Protein AF-A0AAV9X3Z9-F1 (afdb_monomer_lite)

Sequence (102 aa):
MYIRRRSIPSGPFNIVSVSSGLVLGLQQKPAPTPGTIVTVVAAESSTVKWQFNHQSADDYTIQLAGTNLYMAPVSLAVGGVVALSTMPVTWTVDVVSANTYR

Organism: NCBI:txid2528407

pLDDT: mean 82.37, std 13.94, range [37.0, 95.62]

Structure (mmCIF, N/CA/C/O backbone):
data_AF-A0AAV9X3Z9-F1
#
_entry.id   AF-A0AAV9X3Z9-F1
#
loop_
_atom_site.group_PDB
_atom_site.id
_atom_site.type_symbol
_atom_site.label_atom_id
_atom_site.label_alt_id
_atom_site.label_comp_id
_atom_site.label_asym_id
_atom_site.label_entity_id
_atom_site.label_seq_id
_atom_site.pdbx_PDB_ins_code
_atom_site.Cartn_x
_atom_site.Cartn_y
_atom_site.Cartn_z
_atom_site.occupancy
_atom_site.B_iso_or_equiv
_atom_site.auth_seq_id
_atom_site.auth_comp_id
_atom_site.auth_asym_id
_atom_site.auth_atom_id
_atom_site.pdbx_PDB_model_num
ATOM 1 N N . MET A 1 1 ? 26.561 0.496 -18.003 1.00 37.00 1 MET A N 1
ATOM 2 C CA . MET A 1 1 ? 25.192 -0.010 -18.246 1.00 37.00 1 MET A CA 1
ATOM 3 C C . MET A 1 1 ? 24.354 0.365 -17.035 1.00 37.00 1 MET A C 1
ATOM 5 O O . MET A 1 1 ? 24.580 -0.197 -15.976 1.00 37.00 1 MET A O 1
ATOM 9 N N . TYR A 1 2 ? 23.485 1.373 -17.134 1.00 38.62 2 TYR A N 1
ATOM 10 C CA . TYR A 1 2 ? 22.645 1.784 -16.005 1.00 38.62 2 TYR A CA 1
ATOM 11 C C . TYR A 1 2 ? 21.267 1.154 -16.167 1.00 38.62 2 TYR A C 1
ATOM 13 O O . TYR A 1 2 ? 20.530 1.488 -17.093 1.00 38.62 2 TYR A O 1
ATOM 21 N N . ILE A 1 3 ? 20.933 0.222 -15.280 1.00 43.94 3 ILE A N 1
ATOM 22 C CA . ILE A 1 3 ? 19.577 -0.303 -15.157 1.00 43.94 3 ILE A CA 1
ATOM 23 C C . ILE A 1 3 ? 18.760 0.828 -14.526 1.00 43.94 3 ILE A C 1
ATOM 25 O O . ILE A 1 3 ? 18.917 1.116 -13.341 1.00 43.94 3 ILE A O 1
ATOM 29 N N . ARG A 1 4 ? 17.924 1.521 -15.306 1.00 52.41 4 ARG A N 1
ATOM 30 C CA . ARG A 1 4 ? 16.926 2.425 -14.723 1.00 52.41 4 ARG A CA 1
ATOM 31 C C . ARG A 1 4 ? 15.905 1.551 -13.998 1.00 52.41 4 ARG A C 1
ATOM 33 O O . ARG A 1 4 ? 14.999 1.025 -14.641 1.00 52.41 4 ARG A O 1
ATOM 40 N N . ARG A 1 5 ? 16.048 1.375 -12.681 1.00 57.03 5 ARG A N 1
ATOM 41 C CA . ARG A 1 5 ? 14.919 0.932 -11.856 1.00 57.03 5 ARG A CA 1
ATOM 42 C C . ARG A 1 5 ? 13.821 1.975 -12.048 1.00 57.03 5 ARG A C 1
ATOM 44 O O . ARG A 1 5 ? 14.055 3.166 -11.849 1.00 57.03 5 ARG A O 1
ATOM 51 N N . ARG A 1 6 ? 12.668 1.558 -12.572 1.00 68.81 6 ARG A N 1
ATOM 52 C CA . ARG A 1 6 ? 11.528 2.456 -12.761 1.00 68.81 6 ARG A CA 1
ATOM 53 C C . ARG A 1 6 ? 10.874 2.633 -11.391 1.00 68.81 6 ARG A C 1
ATOM 55 O O . ARG A 1 6 ? 10.136 1.753 -10.962 1.00 68.81 6 ARG A O 1
ATOM 62 N N . SER A 1 7 ? 11.174 3.741 -10.721 1.00 78.94 7 SER A N 1
ATOM 63 C CA . SER A 1 7 ? 10.483 4.147 -9.498 1.00 78.94 7 SER A CA 1
ATOM 64 C C . SER A 1 7 ? 8.988 4.358 -9.764 1.00 78.94 7 SER A C 1
ATOM 66 O O . SER A 1 7 ? 8.581 4.669 -10.890 1.00 78.94 7 SER A O 1
ATOM 68 N N . ILE A 1 8 ? 8.165 4.168 -8.733 1.00 84.94 8 ILE A N 1
ATOM 69 C CA . ILE A 1 8 ? 6.749 4.536 -8.763 1.00 84.94 8 ILE A CA 1
ATOM 70 C C . ILE A 1 8 ? 6.700 6.070 -8.686 1.00 84.94 8 ILE A C 1
ATOM 72 O O . ILE A 1 8 ? 7.232 6.640 -7.734 1.00 84.94 8 ILE A O 1
ATOM 76 N N . PRO A 1 9 ? 6.114 6.778 -9.666 1.00 89.00 9 PRO A N 1
ATOM 77 C CA . PRO A 1 9 ? 5.916 8.219 -9.541 1.00 89.00 9 PRO A CA 1
ATOM 78 C C . PRO A 1 9 ? 5.059 8.527 -8.313 1.00 89.00 9 PRO A C 1
ATOM 80 O O . PRO A 1 9 ? 4.102 7.804 -8.052 1.00 89.00 9 PRO A O 1
ATOM 83 N N . SER A 1 10 ? 5.345 9.608 -7.585 1.00 91.75 10 SER A N 1
ATOM 84 C CA . SER A 1 10 ? 4.467 10.016 -6.484 1.00 91.75 10 SER A CA 1
ATOM 85 C C . SER A 1 10 ? 3.058 10.322 -7.003 1.00 91.75 10 SER A C 1
ATOM 87 O O . SER A 1 10 ? 2.901 11.026 -8.001 1.00 91.75 10 SER A O 1
ATOM 89 N N . G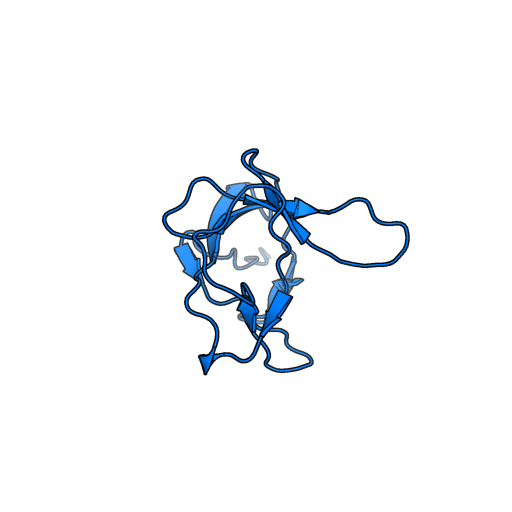LY A 1 11 ? 2.028 9.813 -6.329 1.00 93.81 11 GLY A N 1
ATOM 90 C CA . GLY A 1 11 ? 0.644 9.978 -6.769 1.00 93.81 11 GLY A CA 1
ATOM 91 C C . GLY A 1 11 ? -0.330 8.950 -6.190 1.00 93.81 11 GLY A C 1
ATOM 92 O O . GLY A 1 11 ? 0.083 8.044 -5.462 1.00 93.81 11 GLY A O 1
ATOM 93 N N . PRO A 1 12 ? -1.630 9.090 -6.503 1.00 94.31 12 PRO A N 1
ATOM 94 C CA . PRO A 1 12 ? -2.661 8.162 -6.066 1.00 94.31 12 PRO A CA 1
ATOM 95 C C . PRO A 1 12 ? -2.727 6.918 -6.965 1.00 94.31 12 PRO A C 1
ATOM 97 O O . PRO A 1 12 ? -2.881 7.019 -8.182 1.00 94.31 12 PRO A O 1
ATOM 100 N N . PHE A 1 13 ? -2.716 5.735 -6.353 1.00 91.88 13 PHE A N 1
ATOM 101 C CA . PHE A 1 13 ? -2.791 4.442 -7.032 1.00 91.88 13 PHE A CA 1
ATOM 102 C C . PHE A 1 13 ? -3.812 3.504 -6.384 1.00 91.88 13 PHE A C 1
ATOM 104 O O . PHE A 1 13 ? -4.172 3.634 -5.212 1.00 91.88 13 PHE A O 1
ATOM 111 N N . ASN A 1 14 ? -4.260 2.522 -7.165 1.00 91.25 14 ASN A N 1
ATOM 112 C CA . ASN A 1 14 ? -4.841 1.298 -6.624 1.00 91.25 14 ASN A CA 1
ATOM 113 C C . ASN A 1 14 ? -3.706 0.297 -6.400 1.00 91.25 14 ASN A C 1
ATOM 115 O O . ASN A 1 14 ? -2.893 0.097 -7.300 1.00 91.25 14 ASN A O 1
ATOM 119 N N . ILE A 1 15 ? -3.687 -0.364 -5.246 1.00 90.75 15 ILE A N 1
ATOM 120 C CA . ILE A 1 15 ? -2.805 -1.509 -5.010 1.00 90.75 15 ILE A CA 1
ATOM 121 C C . ILE A 1 15 ? -3.637 -2.760 -5.270 1.00 90.75 15 ILE A C 1
ATOM 123 O O . ILE A 1 15 ? -4.675 -2.944 -4.637 1.00 90.75 15 ILE A O 1
ATOM 127 N N . VAL A 1 16 ? -3.206 -3.592 -6.214 1.00 90.38 16 VAL A N 1
ATOM 128 C CA . VAL A 1 16 ? -3.915 -4.812 -6.619 1.00 90.38 16 VAL A CA 1
ATOM 129 C C . VAL A 1 16 ? -3.040 -6.013 -6.297 1.00 90.38 16 VAL A C 1
ATOM 131 O O . VAL A 1 16 ? -1.877 -6.068 -6.687 1.00 90.38 16 VAL A O 1
ATOM 134 N N . SER A 1 17 ? -3.599 -6.983 -5.584 1.00 88.69 17 SER A N 1
ATOM 135 C CA . SER A 1 17 ? -2.956 -8.267 -5.347 1.00 88.69 17 SER A CA 1
ATOM 136 C C . SER A 1 17 ? -2.833 -9.021 -6.670 1.00 88.69 17 SER A C 1
ATOM 138 O O . SER A 1 17 ? -3.834 -9.404 -7.271 1.00 88.69 17 SER A O 1
ATOM 140 N N . VAL A 1 18 ? -1.601 -9.276 -7.109 1.00 85.62 18 VAL A N 1
ATOM 141 C CA . VAL A 1 18 ? -1.327 -10.042 -8.338 1.00 85.62 18 VAL A CA 1
ATOM 142 C C . VAL A 1 18 ? -1.846 -11.482 -8.291 1.00 85.62 18 VAL A C 1
ATOM 144 O O . VAL A 1 18 ? -2.156 -12.038 -9.337 1.00 85.62 18 VAL A O 1
ATOM 147 N N . SER A 1 19 ? -1.969 -12.090 -7.107 1.00 86.69 19 SER A N 1
ATOM 148 C CA . SER A 1 19 ? -2.444 -13.474 -6.967 1.00 86.69 19 SER A CA 1
ATOM 149 C C . SER A 1 19 ? -3.965 -13.610 -7.004 1.00 86.69 19 SER A C 1
ATOM 151 O O . SER A 1 19 ? -4.465 -14.668 -7.375 1.00 86.69 19 SER A O 1
ATOM 153 N N . SER A 1 20 ? -4.702 -12.571 -6.604 1.00 86.94 20 SER A N 1
ATOM 154 C CA . SER A 1 20 ? -6.159 -12.645 -6.417 1.00 86.94 20 SER A CA 1
ATOM 155 C C . SER A 1 20 ? -6.957 -11.641 -7.247 1.00 86.94 20 SER A C 1
ATOM 157 O O . SER A 1 20 ? -8.171 -11.774 -7.354 1.00 86.94 20 SER A O 1
ATOM 159 N N . GLY A 1 21 ? -6.315 -10.609 -7.803 1.00 86.38 21 GLY A N 1
ATOM 160 C CA . GLY A 1 21 ? -6.992 -9.479 -8.445 1.00 86.38 21 GLY A CA 1
ATOM 161 C C . GLY A 1 21 ? -7.750 -8.565 -7.471 1.00 86.38 21 GLY A C 1
ATOM 162 O O . GLY A 1 21 ? -8.312 -7.556 -7.894 1.00 86.38 21 GLY A O 1
ATOM 163 N N . LEU A 1 22 ? -7.760 -8.886 -6.171 1.00 89.12 22 LEU A N 1
ATOM 164 C CA . LEU A 1 22 ? -8.374 -8.060 -5.136 1.00 89.12 2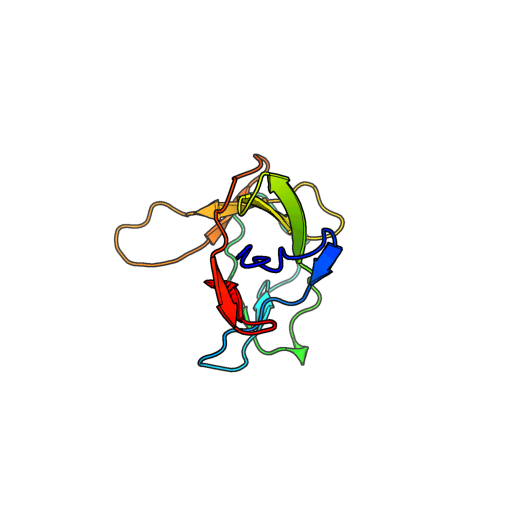2 LEU A CA 1
ATOM 165 C C . LEU A 1 22 ? -7.548 -6.803 -4.894 1.00 89.12 22 LEU A C 1
ATOM 167 O O . LEU A 1 22 ? -6.323 -6.805 -5.029 1.00 89.12 22 LEU A O 1
ATOM 171 N N . VAL A 1 23 ? -8.214 -5.727 -4.495 1.00 90.19 23 VAL A N 1
ATOM 172 C CA . VAL A 1 23 ? -7.555 -4.453 -4.218 1.00 90.19 23 VAL A CA 1
ATOM 173 C C . VAL A 1 23 ? -7.333 -4.284 -2.729 1.00 90.19 23 VAL A C 1
ATOM 175 O O . VAL A 1 23 ? -8.178 -4.649 -1.913 1.00 90.19 23 VAL A O 1
ATOM 178 N N . LEU A 1 24 ? -6.201 -3.695 -2.366 1.00 88.94 24 LEU A N 1
ATOM 179 C CA . LEU A 1 24 ? -5.960 -3.281 -0.997 1.00 88.94 24 LEU A CA 1
ATOM 180 C C . LEU A 1 24 ? -6.855 -2.077 -0.690 1.00 88.94 24 LEU A C 1
ATOM 182 O O . LEU A 1 24 ? -6.753 -1.029 -1.333 1.00 88.94 24 LEU A O 1
ATOM 186 N N . GLY A 1 25 ? -7.741 -2.232 0.281 1.00 88.50 25 GLY A N 1
ATOM 187 C CA . GLY A 1 25 ? -8.748 -1.246 0.626 1.00 88.50 25 GLY A CA 1
ATOM 188 C C . GLY A 1 25 ? -9.198 -1.335 2.078 1.00 88.50 25 GLY A C 1
ATOM 189 O O . GLY A 1 25 ? -8.535 -1.920 2.935 1.00 88.50 25 GLY A O 1
ATOM 190 N N . LEU A 1 26 ? -10.335 -0.709 2.361 1.00 83.75 26 LEU A N 1
ATOM 191 C CA . LEU A 1 26 ? -10.962 -0.702 3.679 1.00 83.75 26 LEU A CA 1
ATOM 192 C C . LEU A 1 26 ? -12.348 -1.334 3.556 1.00 83.75 26 LEU A C 1
ATOM 194 O O . LEU A 1 26 ? -13.098 -0.988 2.646 1.00 83.75 26 LEU A O 1
ATOM 198 N N . GLN A 1 27 ? -12.688 -2.254 4.460 1.00 69.25 27 GLN A N 1
ATOM 199 C CA . GLN A 1 27 ? -13.952 -2.990 4.385 1.00 69.25 27 GLN A CA 1
ATOM 200 C C . GLN A 1 27 ? -15.185 -2.153 4.765 1.00 69.25 27 GLN A C 1
ATOM 202 O O . GLN A 1 27 ? -16.292 -2.567 4.429 1.00 69.25 27 GLN A O 1
ATOM 207 N N . GLN A 1 28 ? -15.050 -1.007 5.454 1.00 62.34 28 GLN A N 1
ATOM 208 C CA . GLN A 1 28 ? -16.208 -0.255 5.961 1.00 62.34 28 GLN A CA 1
ATOM 209 C C . GLN A 1 28 ? -15.988 1.261 6.085 1.00 62.34 28 GLN A C 1
ATOM 211 O O . GLN A 1 28 ? -14.887 1.734 6.355 1.00 62.34 28 GLN A O 1
ATOM 216 N N . LYS A 1 29 ? -17.100 1.997 5.946 1.00 55.81 29 LYS A N 1
ATOM 217 C CA . LYS A 1 29 ? -17.312 3.373 6.424 1.00 55.81 29 LYS A CA 1
ATOM 218 C C . LYS A 1 29 ? -17.756 3.258 7.896 1.00 55.81 29 LYS A C 1
ATOM 220 O O . LYS A 1 29 ? -18.705 2.517 8.147 1.00 55.81 29 LYS A O 1
ATOM 225 N N . PRO A 1 30 ? -17.082 3.897 8.867 1.00 65.62 30 PRO A N 1
ATOM 226 C CA . PRO A 1 30 ? -16.894 5.347 8.955 1.00 65.62 30 PRO A CA 1
ATOM 227 C C . PRO A 1 30 ? -15.581 5.842 8.342 1.00 65.62 30 PRO A C 1
ATOM 229 O O . PRO A 1 30 ? -14.821 5.072 7.764 1.00 65.62 30 PRO A O 1
ATOM 232 N N . ALA A 1 31 ? -15.326 7.151 8.444 1.00 75.94 31 ALA A N 1
ATOM 233 C CA . ALA A 1 31 ? -14.025 7.708 8.093 1.00 75.94 31 ALA A CA 1
ATOM 234 C C . ALA A 1 31 ? -12.909 6.940 8.836 1.00 75.94 31 ALA A C 1
ATOM 236 O O . ALA A 1 31 ? -13.056 6.682 10.033 1.00 75.94 31 ALA A O 1
ATOM 237 N N . PRO A 1 32 ? -11.823 6.560 8.146 1.00 83.44 32 PRO A N 1
ATOM 238 C CA . PRO A 1 32 ? -10.768 5.764 8.748 1.00 83.44 32 PRO A CA 1
ATOM 239 C C . PRO A 1 32 ? -10.117 6.505 9.911 1.00 83.44 32 PRO A C 1
ATOM 241 O O . PRO A 1 32 ? -9.864 7.708 9.837 1.00 83.44 32 PRO A O 1
ATOM 244 N N . THR A 1 33 ? -9.823 5.767 10.974 1.00 88.50 33 THR A N 1
ATOM 245 C CA . THR A 1 33 ? -9.114 6.248 12.163 1.00 88.50 33 THR A CA 1
ATOM 246 C C . THR A 1 33 ? -7.774 5.524 12.316 1.00 88.50 33 THR A C 1
ATOM 248 O O . THR A 1 33 ? -7.563 4.465 11.711 1.00 88.50 33 THR A O 1
ATOM 251 N N . PRO A 1 34 ? -6.842 6.054 13.125 1.00 88.75 34 PRO A N 1
ATOM 252 C CA . PRO A 1 34 ? -5.637 5.317 13.491 1.00 88.75 34 PRO A CA 1
ATOM 253 C C . PRO A 1 34 ? -5.992 3.953 14.104 1.00 88.75 34 PRO A C 1
ATOM 255 O O . PRO A 1 34 ? -6.926 3.848 14.895 1.00 88.75 34 PRO A O 1
ATOM 258 N N . GLY A 1 35 ? -5.263 2.909 13.715 1.00 85.94 35 GLY A N 1
ATOM 259 C CA . GLY A 1 35 ? -5.528 1.517 14.079 1.00 85.94 35 GLY A CA 1
ATOM 260 C C . GLY A 1 35 ? -6.498 0.783 13.147 1.00 85.94 35 GLY A C 1
ATOM 261 O O . GLY A 1 35 ? -6.643 -0.429 13.280 1.00 85.94 35 GLY A O 1
ATOM 262 N N . THR A 1 36 ? -7.130 1.467 12.183 1.00 87.25 36 THR A N 1
ATOM 263 C CA . THR A 1 36 ? -7.993 0.803 11.190 1.00 87.25 36 THR A CA 1
ATOM 264 C C . THR A 1 36 ? -7.183 -0.221 10.402 1.00 87.25 36 THR A C 1
ATOM 266 O O . THR A 1 36 ? -6.161 0.122 9.805 1.00 87.25 36 THR A O 1
ATOM 269 N N . ILE A 1 37 ? -7.658 -1.465 10.379 1.00 86.75 37 ILE A N 1
ATOM 270 C CA . ILE A 1 37 ? -7.024 -2.552 9.639 1.00 86.75 37 ILE A CA 1
ATOM 271 C C . ILE A 1 37 ? -7.292 -2.394 8.143 1.00 86.75 37 ILE A C 1
ATOM 273 O O . ILE A 1 37 ? -8.431 -2.201 7.710 1.00 86.75 37 ILE A O 1
ATOM 277 N N . VAL A 1 38 ? -6.231 -2.504 7.351 1.00 87.31 38 VAL A N 1
ATOM 278 C CA . VAL A 1 38 ? -6.311 -2.536 5.894 1.00 87.31 38 VAL A CA 1
ATOM 279 C C . VAL A 1 38 ? -6.549 -3.974 5.451 1.00 87.31 38 VAL A C 1
ATOM 281 O O . VAL A 1 38 ? -5.936 -4.909 5.960 1.00 87.31 38 VAL A O 1
ATOM 284 N N . THR A 1 39 ? -7.451 -4.162 4.495 1.00 86.12 39 THR A N 1
ATOM 285 C CA . THR A 1 39 ? -7.893 -5.487 4.041 1.00 86.12 39 THR A CA 1
ATOM 286 C C . THR A 1 39 ? -7.846 -5.566 2.523 1.00 86.12 39 THR A C 1
ATOM 288 O O . THR A 1 39 ? -7.785 -4.546 1.840 1.00 86.12 39 THR A O 1
ATOM 291 N N . VAL A 1 40 ? -7.866 -6.775 1.968 1.00 85.81 40 VAL A N 1
ATOM 292 C CA . VAL A 1 40 ? -8.104 -6.962 0.533 1.00 85.81 40 VAL A CA 1
ATOM 293 C C . VAL A 1 40 ? -9.603 -7.091 0.286 1.00 85.81 40 VAL A C 1
ATOM 295 O O . VAL A 1 40 ? -10.287 -7.867 0.949 1.00 85.81 40 VAL A O 1
ATOM 298 N N . VAL A 1 41 ? -10.120 -6.306 -0.651 1.00 85.06 41 VAL A N 1
ATOM 299 C CA . VAL A 1 41 ? -11.545 -6.236 -0.994 1.00 85.06 41 VAL A CA 1
ATOM 300 C C . VAL A 1 41 ? -11.731 -6.344 -2.506 1.00 85.06 41 VAL A C 1
ATOM 302 O O . VAL A 1 41 ? -10.779 -6.203 -3.277 1.00 85.06 41 VAL A O 1
ATOM 305 N N . ALA A 1 42 ? -12.962 -6.589 -2.955 1.00 83.88 42 ALA A N 1
ATOM 306 C CA . ALA A 1 42 ? -13.283 -6.502 -4.376 1.00 83.88 42 ALA A CA 1
ATOM 307 C C . ALA A 1 42 ? -13.038 -5.071 -4.892 1.00 83.88 42 ALA A C 1
ATOM 309 O O . ALA A 1 42 ? -13.317 -4.098 -4.189 1.00 83.88 42 ALA A O 1
ATOM 310 N N . ALA A 1 43 ? -12.530 -4.940 -6.124 1.00 77.81 43 ALA A N 1
ATOM 311 C CA . ALA A 1 43 ? -12.172 -3.648 -6.720 1.00 77.81 43 ALA A CA 1
ATOM 312 C C . ALA A 1 43 ? -13.328 -2.637 -6.696 1.00 77.81 43 ALA A C 1
ATOM 314 O O . ALA A 1 43 ? -13.131 -1.469 -6.376 1.00 77.81 43 ALA A O 1
ATOM 315 N N . GLU A 1 44 ? -14.537 -3.119 -6.970 1.00 77.00 44 GLU A N 1
ATOM 316 C CA . GLU A 1 44 ? -15.780 -2.345 -7.015 1.00 77.00 44 GLU A CA 1
ATOM 317 C C . GLU A 1 44 ? -16.229 -1.855 -5.631 1.00 77.00 44 GLU A C 1
ATOM 319 O O . GLU A 1 44 ? -16.959 -0.875 -5.513 1.00 77.00 44 GLU A O 1
ATOM 324 N N . SER A 1 45 ? -15.780 -2.531 -4.570 1.00 74.88 45 SER A N 1
ATOM 325 C CA . SER A 1 45 ? -16.109 -2.205 -3.181 1.00 74.88 45 SER A CA 1
ATOM 326 C C . SER A 1 45 ? -15.101 -1.250 -2.538 1.00 74.88 45 SER A C 1
ATOM 328 O O . SER A 1 45 ? -15.347 -0.761 -1.438 1.00 74.88 45 SER A O 1
ATOM 330 N N . SER A 1 46 ? -13.969 -0.977 -3.196 1.00 77.00 46 SER A N 1
ATOM 331 C CA . SER A 1 46 ? -12.956 -0.056 -2.685 1.00 77.00 46 SER A CA 1
ATOM 332 C C . SER A 1 46 ? -13.155 1.347 -3.236 1.00 77.00 46 SER A C 1
ATOM 334 O O . SER A 1 46 ? -13.023 1.597 -4.433 1.00 77.00 46 SER A O 1
ATOM 336 N N . THR A 1 47 ? -13.388 2.300 -2.340 1.00 76.06 47 THR A N 1
ATOM 337 C CA . THR A 1 47 ? -13.409 3.730 -2.673 1.00 76.06 47 THR A CA 1
ATOM 338 C C . THR A 1 47 ? -12.090 4.426 -2.341 1.00 76.06 47 THR A C 1
ATOM 340 O O . THR A 1 47 ? -12.012 5.651 -2.419 1.00 76.06 47 THR A O 1
ATOM 343 N N . VAL A 1 48 ? -11.063 3.681 -1.918 1.00 86.62 48 VAL A N 1
ATOM 344 C CA . VAL A 1 48 ? -9.805 4.268 -1.448 1.00 86.62 48 VAL A CA 1
ATOM 345 C C . VAL A 1 48 ? -8.744 4.302 -2.538 1.00 86.62 48 VAL A C 1
ATOM 347 O O . VAL A 1 48 ? -8.653 3.416 -3.386 1.00 86.62 48 VAL A O 1
ATOM 350 N N . LYS A 1 49 ? -7.908 5.337 -2.481 1.00 91.50 49 LYS A N 1
ATOM 351 C CA . LYS A 1 49 ? -6.667 5.440 -3.246 1.00 91.50 49 LYS A CA 1
ATOM 352 C C . LYS A 1 49 ? -5.503 5.518 -2.275 1.00 91.50 49 LYS A C 1
ATOM 354 O O . LYS A 1 49 ? -5.614 6.147 -1.224 1.00 91.50 49 LYS A O 1
ATOM 359 N N . TRP A 1 50 ? -4.389 4.910 -2.650 1.00 92.81 50 TRP A N 1
ATOM 360 C CA . TRP A 1 50 ? -3.147 4.969 -1.897 1.00 92.81 50 TRP A CA 1
ATOM 361 C C . TRP A 1 50 ? -2.225 5.979 -2.547 1.00 92.81 50 TRP A C 1
ATOM 363 O O . TRP A 1 50 ? -1.846 5.836 -3.705 1.00 92.81 50 TRP A O 1
ATOM 373 N N . GLN A 1 51 ? -1.898 7.020 -1.806 1.00 95.62 51 GLN A N 1
ATOM 374 C CA . GLN A 1 51 ? -0.925 8.013 -2.192 1.00 95.62 51 GLN A CA 1
ATOM 375 C C . GLN A 1 51 ? 0.475 7.460 -1.900 1.00 95.62 51 GLN A C 1
ATOM 377 O O . GLN A 1 51 ? 0.853 7.292 -0.740 1.00 95.62 51 GLN A O 1
ATOM 382 N N . PHE A 1 52 ? 1.235 7.176 -2.955 1.00 95.00 52 PHE A N 1
ATOM 383 C CA . PHE A 1 52 ? 2.658 6.870 -2.855 1.00 95.00 52 PHE A CA 1
ATOM 384 C C . PHE A 1 52 ? 3.430 8.182 -2.855 1.00 95.00 52 PHE A C 1
ATOM 386 O O . PHE A 1 52 ? 3.269 9.001 -3.760 1.00 95.00 52 PHE A O 1
ATOM 393 N N . ASN A 1 53 ? 4.277 8.381 -1.852 1.00 94.25 53 ASN A N 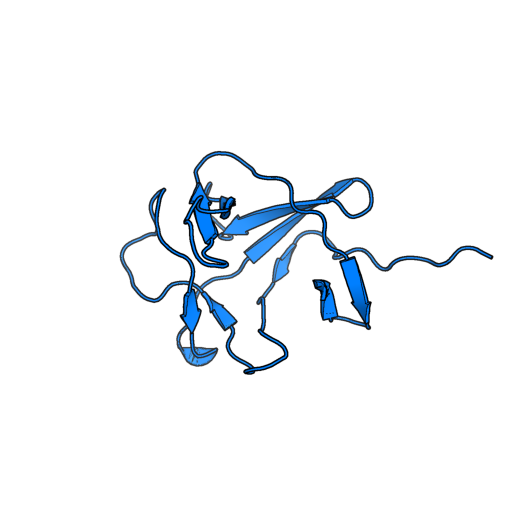1
ATOM 394 C CA . ASN A 1 53 ? 5.145 9.545 -1.755 1.00 94.25 53 ASN A CA 1
ATOM 395 C C . ASN A 1 53 ? 6.595 9.064 -1.754 1.00 94.25 53 ASN A C 1
ATOM 397 O O . ASN A 1 53 ? 7.086 8.563 -0.737 1.00 94.25 53 ASN A O 1
ATOM 401 N N . HIS A 1 54 ? 7.264 9.214 -2.898 1.00 92.19 54 HIS A N 1
ATOM 402 C CA . HIS A 1 54 ? 8.682 8.893 -3.056 1.00 92.19 54 HIS A CA 1
ATOM 403 C C . HIS A 1 54 ? 9.526 9.705 -2.069 1.00 92.19 54 HIS A C 1
ATOM 405 O O . HIS A 1 54 ? 9.368 10.922 -1.985 1.00 92.19 54 HIS A O 1
ATOM 411 N N . GLN A 1 55 ? 10.378 9.025 -1.303 1.00 91.19 55 GLN A N 1
ATOM 412 C CA . GLN A 1 55 ? 11.294 9.653 -0.348 1.00 91.19 55 GLN A CA 1
ATOM 413 C C . GLN A 1 55 ? 12.709 9.708 -0.930 1.00 91.19 55 GLN A C 1
ATOM 415 O O . GLN A 1 55 ? 13.314 10.773 -1.034 1.00 91.19 55 GLN A O 1
ATOM 420 N N . SER A 1 56 ? 13.235 8.556 -1.340 1.00 86.50 56 SER A N 1
ATOM 421 C CA . SER A 1 56 ? 14.575 8.393 -1.908 1.00 86.50 56 SER A CA 1
ATOM 422 C C . SER A 1 56 ? 14.658 7.030 -2.594 1.00 86.50 56 SER A C 1
ATOM 424 O O . SER A 1 56 ? 13.922 6.135 -2.219 1.00 86.50 56 SER A O 1
ATOM 426 N N . ALA A 1 57 ? 15.522 6.855 -3.603 1.00 82.88 57 ALA A N 1
ATOM 427 C CA . ALA A 1 57 ? 15.774 5.566 -4.276 1.00 82.88 57 ALA A CA 1
ATOM 428 C C . ALA A 1 57 ? 14.514 4.681 -4.470 1.00 82.88 57 ALA A C 1
ATOM 430 O O . ALA A 1 57 ? 13.707 4.985 -5.353 1.00 82.88 57 ALA A O 1
ATOM 431 N N . ASP A 1 58 ? 14.347 3.661 -3.620 1.00 86.00 58 ASP A N 1
ATOM 432 C CA . ASP A 1 58 ? 13.250 2.683 -3.610 1.00 86.00 58 ASP A CA 1
ATOM 433 C C . ASP A 1 58 ? 12.331 2.817 -2.366 1.00 86.00 58 ASP A C 1
ATOM 435 O O . ASP A 1 58 ? 11.476 1.970 -2.126 1.00 86.00 58 ASP A O 1
ATOM 439 N N . ASP A 1 59 ? 12.475 3.889 -1.587 1.00 91.75 59 ASP A N 1
ATOM 440 C CA . ASP A 1 59 ? 11.765 4.154 -0.337 1.00 91.75 59 ASP A CA 1
ATOM 441 C C . ASP A 1 59 ? 10.561 5.091 -0.533 1.00 91.75 59 ASP A C 1
ATOM 443 O O . ASP A 1 59 ? 10.650 6.168 -1.138 1.00 91.75 59 ASP A O 1
ATOM 447 N N . TYR A 1 60 ? 9.422 4.699 0.039 1.00 94.06 60 TYR A N 1
ATOM 448 C CA . TYR A 1 60 ? 8.142 5.392 -0.078 1.00 94.06 60 TYR A CA 1
ATOM 449 C C . TYR A 1 60 ? 7.440 5.483 1.267 1.00 94.06 60 TYR A C 1
ATOM 451 O O . TYR A 1 60 ? 7.452 4.541 2.053 1.00 94.06 60 TYR A O 1
ATOM 459 N N . THR A 1 61 ? 6.723 6.578 1.495 1.00 95.44 61 THR A N 1
ATOM 460 C CA . THR A 1 61 ? 5.608 6.546 2.446 1.00 95.44 61 THR A CA 1
ATOM 461 C C . THR A 1 61 ? 4.326 6.262 1.675 1.00 95.44 61 THR A C 1
ATOM 463 O O . THR A 1 61 ? 4.124 6.772 0.569 1.00 95.44 61 THR A O 1
ATOM 466 N N . ILE A 1 62 ? 3.471 5.413 2.243 1.00 95.19 62 ILE A N 1
ATOM 467 C CA . ILE A 1 62 ? 2.197 5.024 1.637 1.00 95.19 62 ILE A CA 1
ATOM 468 C C . ILE A 1 62 ? 1.087 5.571 2.521 1.00 95.19 62 ILE A C 1
ATOM 470 O O . ILE A 1 62 ? 0.955 5.190 3.682 1.00 95.19 62 ILE A O 1
ATOM 474 N N . GLN A 1 63 ? 0.305 6.487 1.972 1.00 95.12 63 GLN A N 1
ATOM 475 C CA . GLN A 1 63 ? -0.723 7.241 2.677 1.00 95.12 63 GLN A CA 1
ATOM 476 C C . GLN A 1 63 ? -2.093 6.919 2.088 1.00 95.12 63 GLN A C 1
ATOM 478 O O . GLN A 1 63 ? -2.232 6.704 0.887 1.00 95.12 63 GLN A O 1
ATOM 483 N N . LEU A 1 64 ? -3.134 6.909 2.909 1.00 92.81 64 LEU A N 1
ATOM 484 C CA . LEU A 1 64 ? -4.494 6.918 2.397 1.00 92.81 64 LEU A CA 1
ATOM 485 C C . LEU A 1 64 ? -4.786 8.309 1.811 1.00 92.81 64 LEU A C 1
ATOM 487 O O . LEU A 1 64 ? -4.770 9.311 2.532 1.00 92.81 64 LEU A O 1
ATOM 491 N N . ALA A 1 65 ? -5.042 8.373 0.504 1.00 92.31 65 ALA A N 1
ATOM 492 C CA . ALA A 1 65 ? -5.154 9.629 -0.231 1.00 92.31 65 ALA A CA 1
ATOM 493 C C . ALA A 1 65 ? -6.224 10.556 0.371 1.00 92.31 65 ALA A C 1
ATOM 495 O O . ALA A 1 65 ? -7.347 10.137 0.650 1.00 92.31 65 ALA A O 1
ATOM 496 N N . GLY A 1 66 ? -5.865 11.829 0.562 1.00 89.44 66 GLY A N 1
ATOM 497 C CA . GLY A 1 66 ? -6.750 12.838 1.153 1.00 89.44 66 GLY A CA 1
ATOM 498 C C . GLY A 1 66 ? -6.874 12.782 2.681 1.00 89.44 66 GLY A C 1
ATOM 499 O O . GLY A 1 66 ? -7.687 13.509 3.243 1.00 89.44 66 GLY A O 1
ATOM 500 N N . THR A 1 67 ? -6.082 11.954 3.367 1.00 91.06 67 THR A N 1
ATOM 501 C CA . THR A 1 67 ? -6.059 11.854 4.839 1.00 91.06 67 THR A CA 1
ATOM 502 C C . THR A 1 67 ? -4.632 11.956 5.366 1.00 91.06 67 THR A C 1
ATOM 504 O O . THR A 1 67 ? -3.705 11.757 4.600 1.00 91.06 67 THR A O 1
ATOM 507 N N . ASN A 1 68 ? -4.425 12.166 6.669 1.00 92.88 68 ASN A N 1
ATOM 508 C CA . ASN A 1 68 ? -3.091 12.112 7.300 1.00 92.88 68 ASN A CA 1
ATOM 509 C C . ASN A 1 68 ? -2.758 10.720 7.869 1.00 92.88 68 ASN A C 1
ATOM 511 O O . ASN A 1 68 ? -2.059 10.611 8.875 1.00 92.88 68 ASN A O 1
ATOM 515 N N . LEU A 1 69 ? -3.312 9.665 7.266 1.00 93.00 69 LEU A N 1
ATOM 516 C CA . LEU A 1 69 ? -3.137 8.289 7.716 1.00 93.00 69 LEU A CA 1
ATOM 517 C C . LEU A 1 69 ? -2.212 7.520 6.777 1.00 93.00 69 LEU A C 1
ATOM 519 O O . LEU A 1 69 ? -2.419 7.500 5.566 1.00 93.00 69 LEU A O 1
ATOM 523 N N . TYR A 1 70 ? -1.223 6.853 7.354 1.00 94.12 70 TYR A N 1
ATOM 524 C CA . TYR A 1 70 ? -0.188 6.093 6.669 1.00 94.12 70 TYR A CA 1
ATOM 525 C C . TYR A 1 70 ? -0.333 4.606 6.939 1.00 94.12 70 TYR A C 1
ATOM 527 O O . TYR A 1 70 ? -0.740 4.195 8.023 1.00 94.12 70 TYR A O 1
ATOM 535 N N . MET A 1 71 ? 0.031 3.794 5.958 1.00 92.25 71 MET A N 1
ATOM 536 C CA . MET A 1 71 ? 0.133 2.355 6.121 1.00 92.25 71 MET A CA 1
ATOM 537 C C . MET A 1 71 ? 1.311 2.021 7.034 1.00 92.25 71 MET A C 1
ATOM 539 O O . MET A 1 71 ? 2.440 2.431 6.771 1.00 92.25 71 MET A O 1
ATOM 543 N N . ALA A 1 72 ? 1.046 1.251 8.082 1.00 90.75 72 ALA A N 1
ATOM 544 C CA . ALA A 1 72 ? 2.027 0.815 9.059 1.00 90.75 72 ALA A CA 1
ATOM 545 C C . ALA A 1 72 ? 1.895 -0.694 9.317 1.00 90.75 72 ALA A C 1
ATOM 547 O O . ALA A 1 72 ? 0.778 -1.220 9.314 1.00 90.75 72 ALA A O 1
ATOM 548 N N . PRO A 1 73 ? 3.009 -1.406 9.552 1.00 86.69 73 PRO A N 1
ATOM 549 C CA . PRO A 1 73 ? 2.958 -2.810 9.931 1.00 86.69 73 PRO A CA 1
ATOM 550 C C . PRO A 1 73 ? 2.297 -2.964 11.305 1.00 86.69 73 PRO A C 1
ATOM 552 O O . PRO A 1 73 ? 2.564 -2.188 12.223 1.00 86.69 73 PRO A O 1
ATOM 555 N N . VAL A 1 74 ? 1.459 -3.988 11.467 1.00 79.69 74 VAL A N 1
ATOM 556 C CA . VAL A 1 74 ? 0.962 -4.395 12.785 1.00 79.69 74 VAL A CA 1
ATOM 557 C C . VAL A 1 74 ? 1.879 -5.493 13.312 1.00 79.69 74 VAL A C 1
ATOM 559 O O . VAL A 1 74 ? 2.088 -6.506 12.645 1.00 79.69 74 VAL A O 1
ATOM 562 N N . SER A 1 75 ? 2.427 -5.323 14.517 1.00 62.56 75 SER A N 1
ATOM 563 C CA . SER A 1 75 ? 3.171 -6.393 15.183 1.00 62.56 75 SER A CA 1
ATOM 564 C C . SER A 1 75 ? 2.198 -7.482 15.653 1.00 62.56 75 SER A C 1
ATOM 566 O O . SER A 1 75 ? 1.674 -7.419 16.764 1.00 62.56 75 SER A O 1
ATOM 568 N N . LEU A 1 76 ? 1.924 -8.479 14.814 1.00 52.28 76 LEU A N 1
ATOM 569 C CA . LEU A 1 76 ? 1.209 -9.692 15.213 1.00 52.28 76 LEU A CA 1
ATOM 570 C C . LEU A 1 76 ? 2.069 -10.922 14.937 1.00 52.28 76 LEU A C 1
ATOM 572 O O . LEU A 1 76 ? 2.794 -10.985 13.947 1.00 52.28 76 LEU A O 1
ATOM 576 N N . ALA A 1 77 ? 1.959 -11.910 15.825 1.00 46.44 77 ALA A N 1
ATOM 577 C CA . ALA A 1 77 ? 2.768 -13.128 15.824 1.00 46.44 77 ALA A CA 1
ATOM 578 C C . ALA A 1 77 ? 2.561 -14.026 14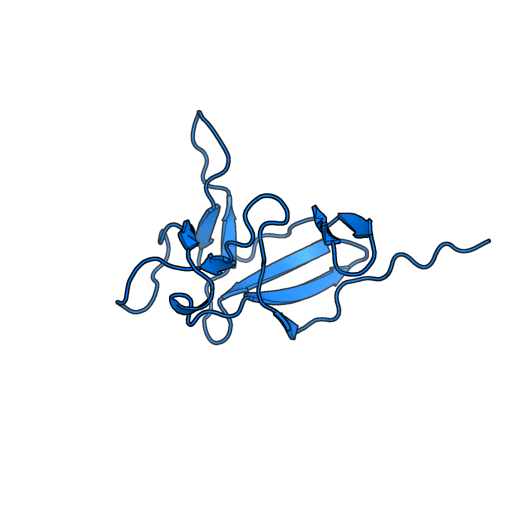.585 1.00 46.44 77 ALA A C 1
ATOM 580 O O . ALA A 1 77 ? 3.348 -14.942 14.366 1.00 46.44 77 ALA A O 1
ATOM 581 N N . VAL A 1 78 ? 1.529 -13.776 13.768 1.00 41.41 78 VAL A N 1
ATOM 582 C CA . VAL A 1 78 ? 1.241 -14.531 12.542 1.00 41.41 78 VAL A CA 1
ATOM 583 C C . VAL A 1 78 ? 0.742 -13.578 11.450 1.00 41.41 78 VAL A C 1
ATOM 585 O O . VAL A 1 78 ? -0.438 -13.261 11.391 1.00 41.41 78 VAL A O 1
ATOM 588 N N . GLY A 1 79 ? 1.657 -13.142 10.580 1.00 47.28 79 GLY A N 1
ATOM 589 C CA . GLY A 1 79 ? 1.361 -12.709 9.208 1.00 47.28 79 GLY A CA 1
ATOM 590 C C . GLY A 1 79 ? 0.702 -11.337 8.990 1.00 47.28 79 GLY A C 1
ATOM 591 O O . GLY A 1 79 ? -0.481 -11.149 9.230 1.00 47.28 79 GLY A O 1
ATOM 592 N N . GLY A 1 80 ? 1.456 -10.427 8.362 1.00 56.91 80 GLY A N 1
ATOM 593 C CA . GLY A 1 80 ? 1.017 -9.680 7.170 1.00 56.91 80 GLY A CA 1
ATOM 594 C C . GLY A 1 80 ? -0.111 -8.648 7.273 1.00 56.91 80 GLY A C 1
ATOM 595 O O . GLY A 1 80 ? -0.567 -8.183 6.231 1.00 56.91 80 GLY A O 1
ATOM 596 N N . VAL A 1 81 ? -0.576 -8.276 8.465 1.00 72.56 81 VAL A N 1
ATOM 597 C CA . VAL A 1 81 ? -1.609 -7.238 8.598 1.00 72.56 81 VAL A CA 1
ATOM 598 C C . VAL A 1 81 ? -0.961 -5.854 8.669 1.00 72.56 81 VAL A C 1
ATOM 600 O O . VAL A 1 81 ? -0.049 -5.622 9.464 1.00 72.56 81 VAL A O 1
ATOM 603 N N . VAL A 1 82 ? -1.453 -4.920 7.852 1.00 85.69 82 VAL A N 1
ATOM 604 C CA . VAL A 1 82 ? -1.117 -3.493 7.942 1.00 85.69 82 VAL A CA 1
ATOM 605 C C . VAL A 1 82 ? -2.315 -2.708 8.468 1.00 85.69 82 VAL A C 1
ATOM 607 O O . VAL A 1 82 ? -3.469 -3.027 8.175 1.00 85.69 82 VAL A O 1
ATOM 610 N N . ALA A 1 83 ? -2.041 -1.684 9.264 1.00 89.25 83 ALA A N 1
ATOM 611 C CA . ALA A 1 83 ? -3.034 -0.774 9.812 1.00 89.25 83 ALA A CA 1
ATOM 612 C C . ALA A 1 83 ? -2.718 0.665 9.412 1.00 89.25 83 ALA A C 1
ATOM 614 O O . ALA A 1 83 ? -1.635 0.975 8.915 1.00 89.25 83 ALA A O 1
ATOM 615 N N . LEU A 1 84 ? -3.675 1.555 9.643 1.00 91.00 84 LEU A N 1
ATOM 616 C CA . LEU A 1 84 ? -3.483 2.986 9.478 1.00 91.00 84 LEU A CA 1
ATOM 617 C C . LEU A 1 84 ? -2.850 3.608 10.729 1.00 91.00 84 LEU A C 1
ATOM 619 O O . LEU A 1 84 ? -3.270 3.339 11.850 1.00 91.00 84 LEU A O 1
ATOM 623 N N . SER A 1 85 ? -1.869 4.481 10.540 1.00 91.25 85 SER A N 1
ATOM 624 C CA . SER A 1 85 ? -1.156 5.213 11.589 1.00 91.25 85 SER A CA 1
ATOM 625 C C . SER A 1 85 ? -1.113 6.702 11.263 1.00 91.25 85 SER A C 1
ATOM 627 O O . SER A 1 85 ? -1.137 7.088 10.101 1.00 91.25 85 SER A O 1
ATOM 629 N N . THR A 1 86 ? -1.017 7.561 12.273 1.00 92.44 86 THR A N 1
ATOM 630 C CA . THR A 1 86 ? -0.736 8.993 12.066 1.00 92.44 86 THR A CA 1
ATOM 631 C C . THR A 1 86 ? 0.742 9.272 11.805 1.00 92.44 86 THR A C 1
ATOM 633 O O . THR A 1 86 ? 1.092 10.372 11.384 1.00 92.44 86 THR A O 1
ATOM 636 N N . MET A 1 87 ? 1.614 8.295 12.059 1.00 91.06 87 MET A N 1
ATOM 637 C CA . MET A 1 87 ? 3.048 8.416 11.828 1.00 91.06 87 MET A CA 1
ATOM 638 C C . MET A 1 87 ? 3.403 7.868 10.443 1.00 91.06 87 MET A C 1
ATOM 640 O O . MET A 1 87 ? 3.019 6.735 10.137 1.00 91.06 87 MET A O 1
ATOM 644 N N . PRO A 1 88 ? 4.143 8.626 9.615 1.00 91.50 88 PRO A N 1
ATOM 645 C CA . PRO A 1 88 ? 4.636 8.119 8.346 1.00 91.50 88 PRO A CA 1
ATOM 646 C C . PRO A 1 88 ? 5.602 6.959 8.584 1.00 91.50 88 PRO A C 1
ATOM 648 O O . PRO A 1 88 ? 6.518 7.051 9.400 1.00 91.50 88 PRO A O 1
ATOM 651 N N . VAL A 1 89 ? 5.389 5.871 7.849 1.00 91.19 89 VAL A N 1
ATOM 652 C CA . VAL A 1 89 ? 6.274 4.706 7.831 1.00 91.19 89 VAL A CA 1
ATOM 653 C C . VAL A 1 89 ? 6.862 4.581 6.437 1.00 91.19 89 VAL A C 1
ATOM 655 O O . VAL A 1 89 ? 6.136 4.656 5.442 1.00 91.19 89 VAL A O 1
ATOM 658 N N . THR A 1 90 ? 8.178 4.406 6.383 1.00 92.88 90 THR A N 1
ATOM 659 C CA . THR A 1 90 ? 8.905 4.187 5.136 1.00 92.88 90 THR A CA 1
ATOM 660 C C . THR A 1 90 ? 8.873 2.709 4.773 1.00 92.88 90 THR A C 1
ATOM 662 O O . THR A 1 90 ? 9.215 1.851 5.584 1.00 92.88 90 THR A O 1
ATOM 665 N N . TRP A 1 91 ? 8.477 2.438 3.538 1.00 90.88 91 TRP A N 1
ATOM 666 C CA . TRP A 1 91 ? 8.456 1.131 2.908 1.00 90.88 91 TRP A CA 1
ATOM 667 C C . TRP A 1 91 ? 9.451 1.128 1.759 1.00 90.88 91 TRP A C 1
ATOM 669 O O . TRP A 1 91 ? 9.391 2.003 0.895 1.00 90.88 91 TRP A O 1
ATOM 679 N N . THR A 1 92 ? 10.326 0.132 1.726 1.00 90.94 92 THR A N 1
ATOM 680 C CA . THR A 1 92 ? 11.141 -0.141 0.544 1.00 90.94 92 THR A CA 1
ATOM 681 C C . THR A 1 92 ? 10.306 -0.965 -0.428 1.00 90.94 92 THR A C 1
ATOM 683 O O . THR A 1 92 ? 9.752 -1.993 -0.043 1.00 90.94 92 THR A O 1
ATOM 686 N N . VAL A 1 93 ? 10.185 -0.496 -1.666 1.00 87.12 93 VAL A N 1
ATOM 687 C CA . VAL A 1 93 ? 9.359 -1.111 -2.707 1.00 87.12 93 VAL A CA 1
ATOM 688 C C . VAL A 1 93 ? 10.256 -1.602 -3.835 1.00 87.12 93 VAL A C 1
ATOM 690 O O . VAL A 1 93 ? 10.875 -0.813 -4.550 1.00 87.12 93 VAL A O 1
ATOM 693 N N . ASP A 1 94 ? 10.286 -2.917 -4.030 1.00 87.50 94 ASP A N 1
ATOM 694 C CA . ASP A 1 94 ? 11.093 -3.561 -5.061 1.00 87.50 94 ASP A CA 1
ATOM 695 C C . ASP A 1 94 ? 10.308 -3.676 -6.373 1.00 87.50 94 ASP A C 1
ATOM 697 O O . ASP A 1 94 ? 9.188 -4.188 -6.414 1.00 87.50 94 ASP A O 1
ATOM 701 N N . VAL A 1 95 ? 10.925 -3.285 -7.491 1.00 83.81 95 VAL A N 1
ATOM 702 C CA . VAL A 1 95 ? 10.350 -3.495 -8.829 1.00 83.81 95 VAL A CA 1
ATOM 703 C C . VAL A 1 95 ? 10.560 -4.943 -9.265 1.00 83.81 95 VAL A C 1
ATOM 705 O O . VAL A 1 95 ? 11.696 -5.377 -9.458 1.00 83.81 95 VAL A O 1
ATOM 708 N N . VAL A 1 96 ? 9.469 -5.677 -9.486 1.00 84.50 96 VAL A N 1
ATOM 709 C CA . VAL A 1 96 ? 9.506 -7.056 -10.002 1.00 84.50 96 VAL A CA 1
ATOM 710 C C . VAL A 1 96 ? 9.365 -7.061 -11.525 1.00 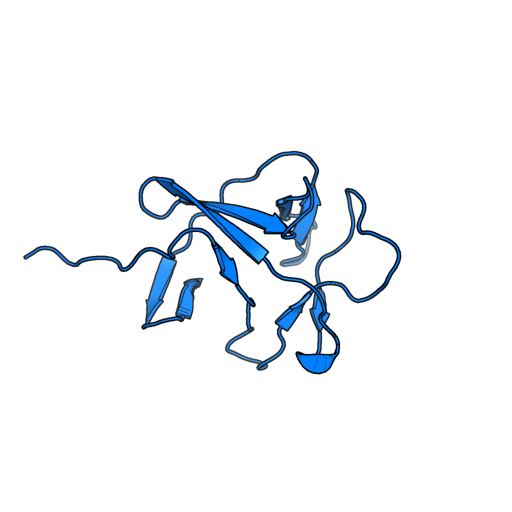84.50 96 VAL A C 1
ATOM 712 O O . VAL A 1 96 ? 10.139 -7.704 -12.230 1.00 84.50 96 VAL A O 1
ATOM 715 N N . SER A 1 97 ? 8.396 -6.308 -12.048 1.00 81.50 97 SER A N 1
ATOM 716 C CA . SER A 1 97 ? 8.185 -6.096 -13.484 1.00 81.50 97 SER A CA 1
ATOM 717 C C . SER A 1 97 ? 7.472 -4.765 -13.726 1.00 81.50 97 SER A C 1
ATOM 719 O O . SER A 1 97 ? 7.167 -4.033 -12.786 1.00 81.50 97 SER A O 1
ATOM 721 N N . ALA A 1 98 ? 7.179 -4.428 -14.986 1.00 78.38 98 ALA A N 1
ATOM 722 C CA . ALA A 1 98 ? 6.377 -3.245 -15.288 1.00 78.38 98 ALA A CA 1
ATOM 723 C C . ALA A 1 98 ? 5.042 -3.298 -14.519 1.00 78.38 98 ALA A C 1
ATOM 725 O O . ALA A 1 98 ? 4.269 -4.233 -14.706 1.00 78.38 98 ALA A O 1
ATOM 726 N N . ASN A 1 99 ? 4.798 -2.300 -13.662 1.00 79.19 99 ASN A N 1
ATOM 727 C CA . ASN A 1 99 ? 3.617 -2.171 -12.801 1.00 79.19 99 ASN A CA 1
ATOM 728 C C . ASN A 1 99 ? 3.4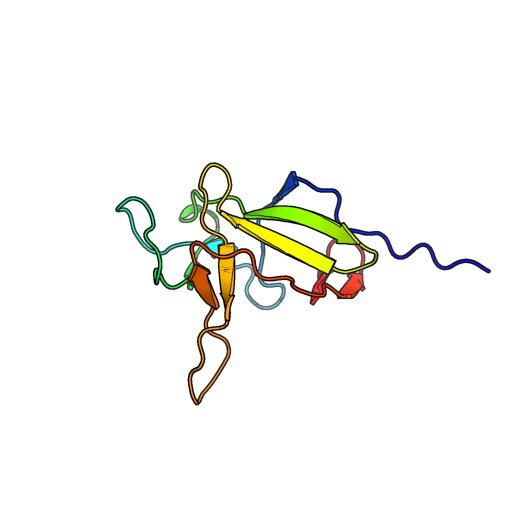21 -3.286 -11.749 1.00 79.19 99 ASN A C 1
ATOM 730 O O . ASN A 1 99 ? 2.342 -3.372 -11.167 1.00 79.19 99 ASN A O 1
ATOM 734 N N . THR A 1 100 ? 4.447 -4.096 -11.471 1.00 82.56 100 THR A N 1
ATOM 735 C CA . THR A 1 100 ? 4.413 -5.130 -10.425 1.00 82.56 100 THR A CA 1
ATOM 736 C C . THR A 1 100 ? 5.538 -4.894 -9.432 1.00 82.56 100 THR A C 1
ATOM 738 O O . THR A 1 100 ? 6.710 -4.831 -9.818 1.00 82.56 100 THR A O 1
ATOM 741 N N . TYR A 1 101 ? 5.177 -4.809 -8.155 1.00 86.06 101 TYR A N 1
ATOM 742 C CA . TYR A 1 101 ? 6.078 -4.455 -7.063 1.00 86.06 101 TYR A CA 1
ATOM 743 C C . TYR A 1 101 ? 5.870 -5.388 -5.865 1.00 86.06 101 TYR A C 1
ATOM 745 O O . TYR A 1 101 ? 4.808 -6.011 -5.761 1.00 86.06 101 TYR A O 1
ATOM 753 N N . ARG A 1 102 ? 6.870 -5.491 -4.989 1.00 81.94 102 ARG A N 1
ATOM 754 C CA . ARG A 1 102 ? 6.807 -6.262 -3.739 1.00 81.94 102 ARG A CA 1
ATOM 755 C C . ARG A 1 102 ? 7.378 -5.479 -2.566 1.00 81.94 102 ARG A C 1
ATOM 757 O O . ARG A 1 102 ? 8.247 -4.614 -2.824 1.00 81.94 102 ARG A O 1
#

Secondary structure (DSSP, 8-state):
------PPPSEEE--B-TTT-PEEE-S--S---TTPBPEEE-GGG----EEEEEEETTEEEEEETTSS-EEEE---SSS--EEEESS--EEE--EEETTEE-

InterPro domains:
  IPR035992 Ricin B-like lectins [SSF50370] (8-94)

Foldseek 3Di:
DDDPPDEDPFDWDWDADPVPRFTFAAQDDDDADFFRKIDTHHPVRHPWTWGWDDDDDQKTWTATPPDLWTWDDDPDPDDDITTTHNDTDIDRWADPDVVDID

Radius of gyration: 13.92 Å; chains: 1; bounding box: 42×27×34 Å